Protein AF-T1A7P8-F1 (afdb_monomer_lite)

Structure (mmCIF, N/CA/C/O backbone):
data_AF-T1A7P8-F1
#
_entry.id   AF-T1A7P8-F1
#
loop_
_atom_site.group_PDB
_atom_site.id
_atom_site.type_symbol
_atom_site.label_atom_id
_atom_site.label_alt_id
_atom_site.label_comp_id
_atom_site.label_asym_id
_atom_site.label_entity_id
_atom_site.label_seq_id
_atom_site.pdbx_PDB_ins_code
_atom_site.Cartn_x
_atom_site.Cartn_y
_atom_site.Cartn_z
_atom_site.occupancy
_atom_site.B_iso_or_equiv
_atom_site.auth_seq_id
_atom_site.auth_comp_id
_atom_site.auth_asym_id
_atom_site.auth_atom_id
_atom_site.pdbx_PDB_model_num
ATOM 1 N N . MET A 1 1 ? -20.462 -2.048 5.268 1.00 59.62 1 MET A N 1
ATOM 2 C CA . MET A 1 1 ? -19.485 -2.173 4.171 1.00 59.62 1 MET A CA 1
ATOM 3 C C . MET A 1 1 ? -18.476 -1.069 4.380 1.00 59.62 1 MET A C 1
ATOM 5 O O . MET A 1 1 ? -18.884 0.083 4.313 1.00 59.62 1 MET A O 1
ATOM 9 N N . GLU A 1 2 ? -17.232 -1.398 4.714 1.00 76.19 2 GLU A N 1
ATOM 10 C CA . GLU A 1 2 ? -16.168 -0.388 4.777 1.00 76.19 2 GLU A CA 1
ATOM 11 C C . GLU A 1 2 ? -15.842 0.093 3.366 1.00 76.19 2 GLU A C 1
ATOM 13 O O . GLU A 1 2 ? -15.787 -0.690 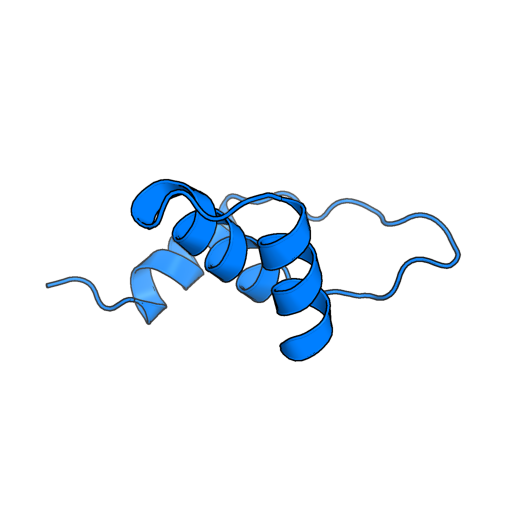2.412 1.00 76.19 2 GLU A O 1
ATOM 18 N N . THR A 1 3 ? -15.661 1.399 3.221 1.00 90.44 3 THR A N 1
ATOM 19 C CA . THR A 1 3 ? -15.263 1.987 1.943 1.00 90.44 3 THR A CA 1
ATOM 20 C C . THR A 1 3 ? -13.762 1.808 1.723 1.00 90.44 3 THR A C 1
ATOM 22 O O . THR A 1 3 ? -12.979 1.803 2.671 1.00 90.44 3 THR A O 1
ATOM 25 N N . ILE A 1 4 ? -13.322 1.754 0.459 1.00 85.56 4 ILE A N 1
ATOM 26 C CA . ILE A 1 4 ? -11.884 1.734 0.111 1.00 85.56 4 ILE A CA 1
ATOM 27 C C . ILE A 1 4 ? -11.137 2.880 0.812 1.00 85.56 4 ILE A C 1
ATOM 29 O O . ILE A 1 4 ? -10.001 2.719 1.251 1.00 85.56 4 ILE A O 1
ATOM 33 N N . ARG A 1 5 ? -11.795 4.033 0.966 1.00 87.94 5 ARG A N 1
ATOM 34 C CA . ARG A 1 5 ? -11.243 5.198 1.657 1.00 87.94 5 ARG A CA 1
ATOM 35 C C . ARG A 1 5 ? -10.979 4.938 3.142 1.00 87.94 5 ARG A C 1
ATOM 37 O O . ARG A 1 5 ? -9.928 5.337 3.630 1.00 87.94 5 ARG A O 1
ATOM 44 N N . GLU A 1 6 ? -11.899 4.289 3.852 1.00 92.56 6 GLU A N 1
ATOM 45 C CA . GLU A 1 6 ? -11.706 3.933 5.266 1.00 92.56 6 GLU A CA 1
ATOM 46 C C . GLU A 1 6 ? -10.553 2.949 5.436 1.00 92.56 6 GLU A C 1
ATOM 48 O O . GLU A 1 6 ? -9.671 3.191 6.257 1.00 92.56 6 GLU A O 1
ATOM 53 N N . VAL A 1 7 ? -10.501 1.910 4.599 1.00 90.94 7 VAL A N 1
ATOM 54 C CA . VAL A 1 7 ? -9.419 0.915 4.631 1.00 90.94 7 VAL A CA 1
ATOM 55 C C . VAL A 1 7 ? -8.059 1.580 4.406 1.00 90.94 7 VAL A C 1
ATOM 57 O O . VAL A 1 7 ? -7.119 1.338 5.163 1.00 90.94 7 VAL A O 1
ATOM 60 N N . VAL A 1 8 ? -7.954 2.467 3.409 1.00 90.56 8 VAL A N 1
ATOM 61 C CA . VAL A 1 8 ? -6.713 3.207 3.131 1.00 90.56 8 VAL A CA 1
ATOM 62 C C . VAL A 1 8 ? -6.331 4.114 4.299 1.00 90.56 8 VAL A C 1
ATOM 64 O O . VAL A 1 8 ? -5.157 4.156 4.658 1.00 90.56 8 VAL A O 1
ATOM 67 N N . ASN A 1 9 ? -7.281 4.818 4.916 1.00 92.00 9 ASN A N 1
ATOM 68 C CA . ASN A 1 9 ? -6.994 5.699 6.051 1.00 92.00 9 ASN A CA 1
ATOM 69 C C . ASN A 1 9 ? -6.482 4.918 7.269 1.00 92.00 9 ASN A C 1
ATOM 71 O O . ASN A 1 9 ? -5.482 5.315 7.868 1.00 92.00 9 ASN A O 1
ATOM 75 N N . ILE A 1 10 ? -7.129 3.797 7.603 1.00 92.94 10 ILE A N 1
ATOM 76 C CA . ILE A 1 10 ? -6.712 2.929 8.711 1.00 92.94 10 ILE A CA 1
ATOM 77 C C . ILE A 1 10 ? -5.304 2.400 8.438 1.00 92.94 10 ILE A C 1
ATOM 79 O O . ILE A 1 10 ? -4.404 2.605 9.248 1.00 92.94 10 ILE A O 1
ATOM 83 N N . ALA A 1 11 ? -5.076 1.799 7.269 1.00 89.62 11 ALA A N 1
ATOM 84 C CA . ALA A 1 11 ? -3.769 1.259 6.911 1.00 89.62 11 ALA A CA 1
ATOM 85 C C . ALA A 1 11 ? -2.675 2.340 6.837 1.00 89.62 11 ALA A C 1
ATOM 87 O O . ALA A 1 11 ? -1.558 2.093 7.278 1.00 89.62 11 ALA A O 1
ATOM 88 N N . SER A 1 12 ? -2.989 3.553 6.372 1.00 90.19 12 SER A N 1
ATOM 89 C CA . SER A 1 12 ? -2.022 4.663 6.330 1.00 90.19 12 SER A CA 1
ATOM 90 C C . SER A 1 12 ? -1.540 5.061 7.720 1.00 90.19 12 SER A C 1
ATOM 92 O O . SER A 1 12 ? -0.371 5.391 7.874 1.00 90.19 12 SER A O 1
ATOM 94 N N . SER A 1 13 ? -2.406 4.986 8.736 1.00 89.62 13 SER A N 1
ATOM 95 C CA . SER A 1 13 ? -2.024 5.292 10.122 1.00 89.62 13 SER A CA 1
ATOM 96 C C . SER A 1 13 ? -1.079 4.256 10.745 1.00 89.62 13 SER A C 1
ATOM 98 O O . SER A 1 13 ? -0.407 4.551 11.729 1.00 89.62 13 SER A O 1
ATOM 100 N N . LEU A 1 14 ? -1.015 3.052 10.166 1.00 88.38 14 LEU A N 1
ATOM 101 C CA . LEU A 1 14 ? -0.168 1.952 10.631 1.00 88.38 14 LEU A CA 1
ATOM 102 C C . LEU A 1 14 ? 1.208 1.932 9.955 1.00 88.38 14 LEU A C 1
ATOM 104 O O . LEU A 1 14 ? 2.116 1.261 10.444 1.00 88.38 14 LEU A O 1
ATOM 108 N N . VAL A 1 15 ? 1.368 2.631 8.829 1.00 84.50 15 VAL A N 1
ATOM 109 C CA . VAL A 1 15 ? 2.640 2.691 8.109 1.00 84.50 15 VAL A CA 1
ATOM 110 C C . VAL A 1 15 ? 3.518 3.770 8.748 1.00 84.50 15 VAL A C 1
ATOM 112 O O . VAL A 1 15 ? 3.124 4.937 8.774 1.00 84.50 15 VAL A O 1
ATOM 115 N N . PRO A 1 16 ? 4.711 3.419 9.260 1.00 80.44 16 PRO A N 1
ATOM 116 C CA . PRO A 1 16 ? 5.610 4.401 9.845 1.00 80.44 16 PRO A CA 1
ATOM 117 C C . PRO A 1 16 ? 6.103 5.382 8.776 1.00 80.44 16 PRO A C 1
ATOM 119 O O . PRO A 1 16 ? 6.458 4.984 7.665 1.00 80.44 16 PRO A O 1
ATOM 122 N N . GLU A 1 17 ? 6.174 6.667 9.125 1.00 73.12 17 GLU A N 1
ATOM 123 C CA . GLU A 1 17 ? 6.828 7.658 8.272 1.00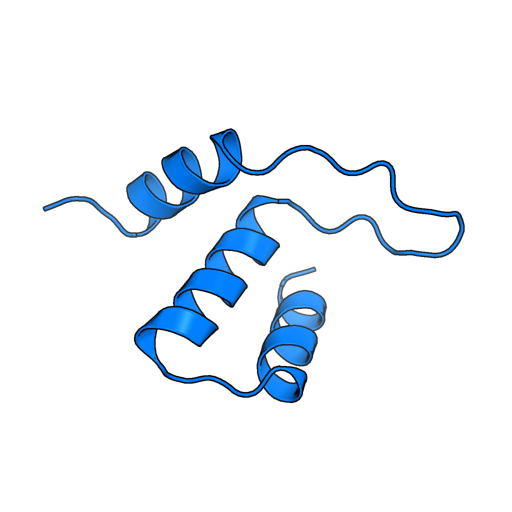 73.12 17 GLU A CA 1
ATOM 124 C C . GLU A 1 17 ? 8.338 7.399 8.246 1.00 73.12 17 GLU A C 1
ATOM 126 O O . GLU A 1 17 ? 9.076 7.697 9.188 1.00 73.12 17 GLU A O 1
ATOM 131 N N . GLU A 1 18 ? 8.810 6.810 7.152 1.00 71.75 18 GLU A N 1
ATOM 132 C CA . GLU A 1 18 ? 10.229 6.554 6.953 1.00 71.75 18 GLU A CA 1
ATOM 133 C C . GLU A 1 18 ? 10.932 7.836 6.481 1.00 71.75 18 GLU A C 1
ATOM 135 O O . GLU A 1 18 ? 10.540 8.452 5.484 1.00 71.75 18 GLU A O 1
ATOM 140 N N . LYS A 1 19 ? 12.001 8.248 7.180 1.00 66.31 19 LYS A N 1
ATOM 141 C CA . LYS A 1 19 ? 12.844 9.373 6.750 1.00 66.31 19 LYS A CA 1
ATOM 142 C C . LYS A 1 19 ? 13.526 9.005 5.437 1.00 66.31 19 LYS A C 1
ATOM 144 O O . LYS A 1 19 ? 14.488 8.239 5.413 1.00 66.31 19 LYS A O 1
ATOM 149 N N . ARG A 1 20 ? 13.024 9.554 4.333 1.00 70.56 20 ARG A N 1
ATOM 150 C CA . ARG A 1 20 ? 13.566 9.273 3.004 1.00 70.56 20 ARG A CA 1
ATOM 151 C C . ARG A 1 20 ? 14.911 9.964 2.820 1.00 70.56 20 ARG A C 1
ATOM 153 O O . ARG A 1 20 ? 15.081 11.128 3.173 1.00 70.56 20 ARG A O 1
ATOM 160 N N . GLY A 1 21 ? 15.871 9.220 2.273 1.00 77.06 21 GLY A N 1
ATOM 161 C CA . GLY A 1 21 ? 17.193 9.742 1.935 1.00 77.06 21 GLY A CA 1
ATOM 162 C C . GLY A 1 21 ? 17.127 10.849 0.879 1.00 77.06 21 GLY A C 1
ATOM 163 O O . GLY A 1 21 ? 16.177 10.924 0.095 1.00 77.06 21 GLY A O 1
ATOM 164 N N . ALA A 1 22 ? 18.160 11.693 0.852 1.00 77.00 22 ALA A N 1
ATOM 165 C CA . ALA A 1 22 ? 18.281 12.782 -0.112 1.00 77.00 22 ALA A CA 1
ATOM 166 C C . ALA A 1 22 ? 18.123 12.272 -1.558 1.00 77.00 22 ALA A C 1
ATOM 168 O O . ALA A 1 22 ? 18.724 11.269 -1.941 1.00 77.00 22 ALA A O 1
ATOM 169 N N . GLY A 1 23 ? 17.299 12.962 -2.352 1.00 79.44 23 GLY A N 1
ATOM 170 C CA . GLY A 1 23 ? 17.055 12.636 -3.763 1.00 79.44 23 GLY A CA 1
ATOM 171 C C . GLY A 1 23 ? 15.883 11.688 -4.039 1.00 79.44 23 GLY A C 1
ATOM 172 O O . GLY A 1 23 ? 15.572 11.462 -5.205 1.00 79.44 23 GLY A O 1
ATOM 173 N N . ARG A 1 24 ? 15.197 11.157 -3.015 1.00 75.00 24 ARG A N 1
ATOM 174 C CA . ARG A 1 24 ? 13.913 10.462 -3.212 1.00 75.00 24 ARG A CA 1
ATOM 175 C C . ARG A 1 24 ? 12.747 11.455 -3.145 1.00 75.00 24 ARG A C 1
ATOM 177 O O . ARG A 1 24 ? 12.676 12.197 -2.164 1.00 75.00 24 ARG A O 1
ATOM 184 N N . PRO A 1 25 ? 11.822 11.448 -4.123 1.00 74.88 25 PRO A N 1
ATOM 185 C CA . PRO A 1 25 ? 10.596 12.229 -4.045 1.00 74.88 25 PRO A CA 1
ATOM 186 C C . PRO A 1 25 ? 9.806 11.928 -2.768 1.00 74.88 25 PRO A C 1
ATOM 188 O O . PRO A 1 25 ? 9.808 10.800 -2.245 1.00 74.88 25 PRO A O 1
ATOM 191 N N . SER A 1 26 ? 9.128 12.954 -2.263 1.00 80.69 26 SER A N 1
ATOM 192 C CA . SER A 1 26 ? 8.133 12.777 -1.212 1.00 80.69 26 SER A CA 1
ATOM 193 C C . SER A 1 26 ? 6.911 12.107 -1.832 1.00 80.69 26 SER A C 1
ATOM 195 O O . SER A 1 26 ? 6.298 12.686 -2.718 1.00 80.69 26 SER A O 1
ATOM 197 N N . VAL A 1 27 ? 6.569 10.897 -1.383 1.00 83.19 27 VAL A N 1
ATOM 198 C CA . VAL A 1 27 ? 5.366 10.177 -1.836 1.00 83.19 27 VAL A CA 1
ATOM 199 C C . VAL A 1 27 ? 4.458 9.991 -0.628 1.00 83.19 27 VAL A C 1
ATOM 201 O O . VAL A 1 27 ? 4.939 9.449 0.377 1.00 83.19 27 VAL A O 1
ATOM 204 N N . PRO A 1 28 ? 3.181 10.389 -0.707 1.00 87.12 28 PRO A N 1
ATOM 205 C CA . PRO A 1 28 ? 2.234 10.213 0.382 1.00 87.12 28 PRO A CA 1
ATOM 206 C C . PRO A 1 28 ? 2.091 8.747 0.808 1.00 87.12 28 PRO A C 1
ATOM 208 O O . PRO A 1 28 ? 2.014 7.831 -0.013 1.00 87.12 28 PRO A O 1
ATOM 211 N N . THR A 1 29 ? 1.987 8.519 2.116 1.00 89.25 29 THR A N 1
ATOM 212 C CA . THR A 1 29 ? 1.767 7.182 2.693 1.00 89.25 29 THR A CA 1
ATOM 213 C C . THR A 1 29 ? 0.492 6.522 2.160 1.00 89.25 29 THR A C 1
ATOM 215 O O . THR A 1 29 ? 0.459 5.312 1.945 1.00 89.25 29 THR A O 1
ATOM 218 N N . SER A 1 30 ? -0.545 7.313 1.878 1.00 89.88 30 SER A N 1
ATOM 219 C CA . SER A 1 30 ? -1.804 6.811 1.326 1.00 89.88 30 SER A CA 1
ATOM 220 C C . SER A 1 30 ? -1.643 6.205 -0.069 1.00 89.88 30 SER A C 1
ATOM 222 O O . SER A 1 30 ? -2.326 5.230 -0.380 1.00 89.88 30 SER A O 1
ATOM 224 N N . ASP A 1 31 ? -0.725 6.712 -0.892 1.00 89.25 31 ASP A N 1
ATOM 225 C CA . ASP A 1 31 ? -0.464 6.164 -2.226 1.00 89.25 31 ASP A CA 1
ATOM 226 C C . ASP A 1 31 ? 0.331 4.862 -2.152 1.00 89.25 31 ASP A C 1
ATOM 228 O O . ASP A 1 31 ? 0.022 3.910 -2.869 1.00 89.25 31 ASP A O 1
ATOM 232 N N . ILE A 1 32 ? 1.254 4.758 -1.190 1.00 88.75 32 ILE A N 1
ATOM 233 C CA . ILE A 1 32 ? 1.919 3.491 -0.853 1.00 88.75 32 ILE A CA 1
ATOM 234 C C . ILE A 1 32 ? 0.892 2.438 -0.456 1.00 88.75 32 ILE A C 1
ATOM 236 O O . ILE A 1 32 ? 0.891 1.339 -1.007 1.00 88.75 32 ILE A O 1
ATOM 240 N N . VAL A 1 33 ? -0.023 2.777 0.449 1.00 92.00 33 VAL A N 1
ATOM 241 C CA . VAL A 1 33 ? -1.063 1.853 0.913 1.00 92.00 33 VAL A CA 1
ATOM 242 C C . VAL A 1 33 ? -1.970 1.407 -0.231 1.00 92.00 33 VAL A C 1
ATOM 244 O O . VAL A 1 33 ? -2.234 0.212 -0.362 1.00 92.00 33 VAL A O 1
ATOM 247 N N . LYS A 1 34 ? -2.416 2.327 -1.096 1.00 90.81 34 LYS A N 1
ATOM 248 C CA . LYS A 1 34 ? -3.218 1.976 -2.281 1.00 90.81 34 LYS A CA 1
ATOM 249 C C . LYS A 1 34 ? -2.487 0.965 -3.163 1.00 90.81 34 LYS A C 1
ATOM 251 O O . LYS A 1 34 ? -3.081 -0.031 -3.570 1.00 90.81 34 LYS A O 1
ATOM 256 N N . VAL A 1 35 ? -1.203 1.194 -3.428 1.00 91.19 35 VAL A N 1
ATOM 257 C CA . VAL A 1 35 ? -0.387 0.320 -4.277 1.00 91.19 35 VAL A CA 1
ATOM 258 C C . VAL A 1 35 ? -0.146 -1.039 -3.617 1.00 91.19 35 VAL A C 1
ATOM 260 O O . VAL A 1 35 ? -0.327 -2.064 -4.271 1.00 91.19 35 VAL A O 1
ATOM 263 N N . MET A 1 36 ? 0.162 -1.080 -2.319 1.00 90.38 36 MET A N 1
ATOM 264 C CA . MET A 1 36 ? 0.318 -2.337 -1.577 1.00 90.38 36 MET A CA 1
ATOM 265 C C . MET A 1 36 ? -0.970 -3.165 -1.581 1.00 90.38 36 MET A C 1
ATOM 267 O O . MET A 1 36 ? -0.922 -4.376 -1.792 1.00 90.38 36 MET A O 1
ATOM 271 N N . LEU A 1 37 ? -2.130 -2.522 -1.412 1.00 90.75 37 LEU A N 1
ATOM 272 C CA . LEU A 1 37 ? -3.425 -3.192 -1.531 1.00 90.75 37 LEU A CA 1
ATOM 273 C C . LEU A 1 37 ? -3.625 -3.745 -2.947 1.00 90.75 37 LEU A C 1
ATOM 275 O O . LEU A 1 37 ? -4.054 -4.887 -3.098 1.00 90.75 37 LEU A O 1
ATOM 279 N N . MET A 1 38 ? -3.260 -2.992 -3.989 1.00 88.31 38 MET A N 1
ATOM 280 C CA . MET A 1 38 ? -3.342 -3.499 -5.360 1.00 88.31 38 MET A CA 1
ATOM 281 C C . MET A 1 38 ? -2.440 -4.718 -5.590 1.00 88.31 38 MET A C 1
ATOM 283 O O . MET A 1 38 ? -2.859 -5.684 -6.226 1.00 88.31 38 MET A O 1
ATOM 287 N N . GLN A 1 39 ? -1.222 -4.710 -5.046 1.00 90.69 39 GLN A N 1
ATOM 288 C CA . GLN A 1 39 ? -0.314 -5.856 -5.114 1.00 90.69 39 GLN A CA 1
ATOM 289 C C . GLN A 1 39 ? -0.876 -7.077 -4.387 1.00 90.69 39 GLN A C 1
ATOM 291 O O . GLN A 1 39 ? -0.871 -8.168 -4.953 1.00 90.69 39 GLN A O 1
ATOM 296 N N . ALA A 1 40 ? -1.394 -6.889 -3.172 1.00 89.94 40 ALA A N 1
ATOM 297 C CA . ALA A 1 40 ? -1.912 -7.970 -2.343 1.00 89.94 40 ALA A CA 1
ATOM 298 C C . ALA A 1 40 ? -3.174 -8.617 -2.934 1.00 89.94 40 ALA A C 1
ATOM 300 O O . ALA A 1 40 ? -3.290 -9.840 -2.929 1.00 89.94 40 ALA A O 1
ATOM 301 N N . TYR A 1 41 ? -4.103 -7.814 -3.460 1.00 89.31 41 TYR A N 1
ATOM 302 C CA . TYR A 1 41 ? -5.397 -8.315 -3.933 1.00 89.31 41 TYR A CA 1
ATOM 303 C C . TYR A 1 41 ? -5.419 -8.694 -5.416 1.00 89.31 41 TYR A C 1
ATOM 305 O O . TYR A 1 41 ? -6.146 -9.611 -5.787 1.00 89.31 41 TYR A O 1
ATOM 313 N N . PHE A 1 42 ? -4.628 -8.033 -6.266 1.00 88.56 42 PHE A N 1
ATOM 314 C CA . PHE A 1 42 ? -4.606 -8.304 -7.710 1.00 88.56 42 PHE A CA 1
ATOM 315 C C . PHE A 1 42 ? -3.326 -9.008 -8.178 1.00 88.56 42 PHE A C 1
ATOM 317 O O . PHE A 1 42 ? -3.148 -9.210 -9.378 1.00 88.56 42 PHE A O 1
ATOM 324 N N . GLY A 1 43 ? -2.423 -9.374 -7.260 1.00 89.19 43 GLY A N 1
ATOM 325 C CA . GLY A 1 43 ? -1.165 -10.048 -7.597 1.00 89.19 43 GLY A CA 1
ATOM 326 C C . GLY A 1 43 ? -0.249 -9.193 -8.476 1.00 89.19 43 GLY A C 1
ATOM 327 O O . GLY A 1 43 ? 0.487 -9.717 -9.313 1.00 89.19 43 GLY A O 1
ATOM 328 N N . MET A 1 44 ? -0.332 -7.867 -8.343 1.00 90.12 44 MET A N 1
ATOM 329 C CA . MET A 1 44 ? 0.361 -6.946 -9.234 1.00 90.12 44 MET A CA 1
ATOM 330 C C . MET A 1 44 ? 1.892 -7.054 -9.081 1.00 90.12 44 MET A C 1
ATOM 332 O O . MET A 1 44 ? 2.404 -6.941 -7.963 1.00 90.12 44 MET A O 1
ATOM 336 N N . PRO A 1 45 ? 2.654 -7.199 -10.185 1.00 91.06 45 PRO A N 1
ATOM 337 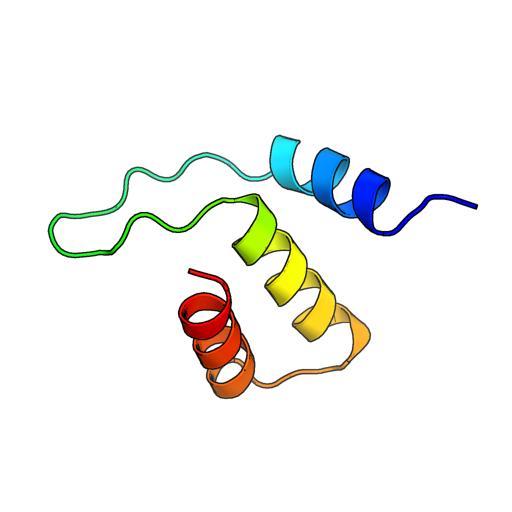C CA . PRO A 1 45 ? 4.112 -7.239 -10.124 1.00 91.06 45 PRO A CA 1
ATOM 338 C C . PRO A 1 45 ? 4.708 -5.943 -9.561 1.00 91.06 45 PRO A C 1
ATOM 340 O O . PRO A 1 45 ? 4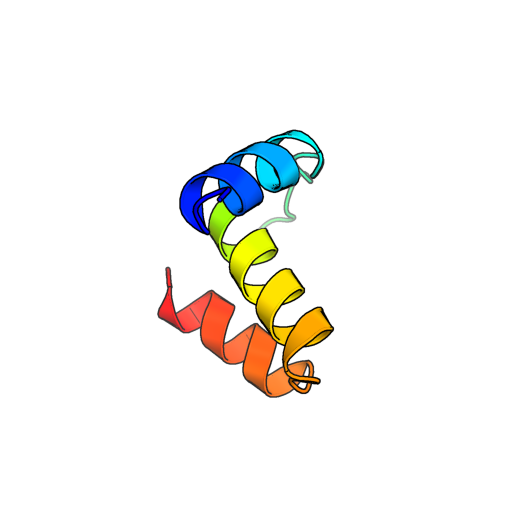.236 -4.852 -9.885 1.00 91.06 45 PRO A O 1
ATOM 343 N N . ASN A 1 46 ? 5.818 -6.044 -8.819 1.00 88.81 46 ASN A N 1
ATOM 344 C CA . ASN A 1 46 ? 6.498 -4.892 -8.201 1.00 88.81 46 ASN A CA 1
ATOM 345 C C . ASN A 1 46 ? 6.805 -3.755 -9.186 1.00 88.81 46 ASN A C 1
ATOM 347 O O . ASN A 1 46 ? 6.640 -2.591 -8.846 1.00 88.81 46 ASN A O 1
ATOM 351 N N . ARG A 1 47 ? 7.196 -4.077 -10.427 1.00 89.00 47 ARG A N 1
ATOM 352 C CA . ARG A 1 47 ? 7.463 -3.067 -11.466 1.00 89.00 47 ARG A CA 1
ATOM 353 C C . ARG A 1 47 ? 6.216 -2.253 -11.823 1.00 89.00 47 ARG A C 1
ATOM 355 O O . ARG A 1 47 ? 6.313 -1.058 -12.078 1.00 89.00 47 ARG A O 1
ATOM 362 N N . VAL A 1 48 ? 5.059 -2.904 -11.885 1.00 88.75 48 VAL A N 1
ATOM 363 C CA . VAL A 1 48 ? 3.794 -2.243 -12.222 1.00 88.75 48 VAL A CA 1
ATOM 364 C C . VAL A 1 48 ? 3.343 -1.377 -11.043 1.00 88.75 48 VAL A C 1
ATOM 366 O O . VAL A 1 48 ? 2.993 -0.218 -11.235 1.00 88.75 48 VAL A O 1
ATOM 369 N N . ALA A 1 49 ? 3.452 -1.905 -9.823 1.00 87.62 49 ALA A N 1
ATOM 370 C CA . ALA A 1 49 ? 3.188 -1.185 -8.580 1.00 87.62 49 ALA A CA 1
ATOM 371 C C . ALA A 1 49 ? 4.054 0.081 -8.424 1.00 87.62 49 ALA A C 1
ATOM 373 O O . ALA A 1 49 ? 3.545 1.153 -8.105 1.00 87.62 49 ALA A O 1
ATOM 374 N N . GLU A 1 50 ? 5.351 -0.012 -8.728 1.00 86.56 50 GLU A N 1
ATOM 375 C CA . GLU A 1 50 ? 6.257 1.141 -8.743 1.00 86.56 50 GLU A CA 1
ATOM 376 C C . GLU A 1 50 ? 5.835 2.192 -9.783 1.00 86.56 50 GLU A C 1
ATOM 378 O O . GLU A 1 50 ? 5.906 3.391 -9.521 1.00 86.56 50 GLU A O 1
ATOM 383 N N . GLY A 1 51 ? 5.345 1.757 -10.948 1.00 87.50 51 GLY A N 1
ATOM 384 C CA . GLY A 1 51 ? 4.772 2.652 -11.952 1.00 87.50 51 GLY A CA 1
ATOM 385 C C . GLY A 1 51 ? 3.560 3.425 -11.427 1.00 87.50 51 GLY A C 1
ATOM 386 O O . GLY A 1 51 ? 3.462 4.626 -11.659 1.00 87.50 51 GLY A O 1
ATOM 387 N N . PHE A 1 52 ? 2.679 2.769 -10.665 1.00 84.06 52 PHE A N 1
ATOM 388 C CA . PHE A 1 52 ? 1.529 3.427 -10.041 1.00 84.06 52 PHE A CA 1
ATOM 389 C C . PHE A 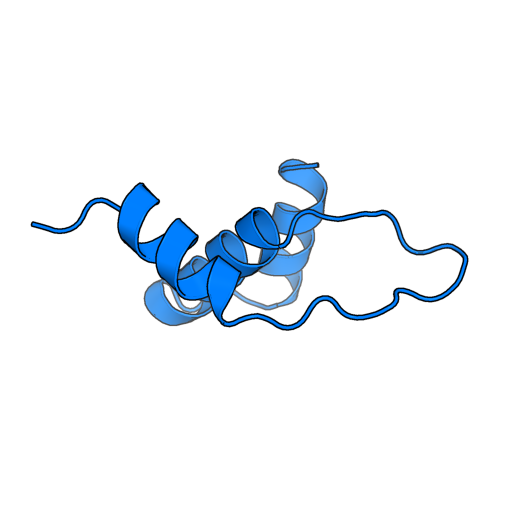1 52 ? 1.931 4.460 -8.992 1.00 84.06 52 PHE A C 1
ATOM 391 O O . PHE A 1 52 ? 1.338 5.533 -8.965 1.00 84.06 52 PHE A O 1
ATOM 398 N N . LEU A 1 53 ? 2.966 4.194 -8.189 1.00 84.31 53 LEU A N 1
ATOM 399 C CA . LEU A 1 53 ? 3.487 5.189 -7.243 1.00 84.31 53 LEU A CA 1
ATOM 400 C C . LEU A 1 53 ? 3.923 6.484 -7.933 1.00 84.31 53 LEU A C 1
ATOM 402 O O . LEU A 1 53 ? 3.720 7.550 -7.374 1.00 84.31 53 LEU A O 1
ATOM 406 N N . ARG A 1 54 ? 4.483 6.398 -9.145 1.00 80.94 54 ARG A N 1
ATOM 407 C CA . ARG A 1 54 ? 4.898 7.572 -9.933 1.00 80.94 54 ARG A CA 1
ATOM 408 C C . ARG A 1 54 ? 3.740 8.255 -10.664 1.00 80.94 54 ARG A C 1
ATOM 410 O O . ARG A 1 54 ? 3.876 9.399 -11.070 1.00 80.94 54 ARG A O 1
ATOM 417 N N . LEU A 1 55 ? 2.640 7.539 -10.902 1.00 72.75 55 LEU A N 1
ATOM 418 C CA . LEU A 1 55 ? 1.467 8.056 -11.616 1.00 72.75 55 LEU A CA 1
ATOM 419 C C . LEU A 1 55 ? 0.496 8.798 -10.686 1.00 72.75 55 LEU A C 1
ATOM 421 O O . LEU A 1 55 ? -0.270 9.634 -11.151 1.00 72.75 55 LEU A O 1
ATOM 425 N N . PHE A 1 56 ? 0.493 8.444 -9.399 1.00 65.56 56 PHE A N 1
ATOM 426 C CA . PHE A 1 56 ? -0.346 9.062 -8.371 1.00 65.56 56 PHE A CA 1
ATOM 427 C C . PHE A 1 56 ? 0.352 10.205 -7.607 1.00 65.56 56 PHE A C 1
ATOM 429 O O . PHE A 1 56 ? -0.263 10.735 -6.684 1.00 65.56 56 PHE A O 1
ATOM 436 N N . GLU A 1 57 ? 1.589 10.572 -7.982 1.00 57.09 57 GLU A N 1
ATOM 437 C CA . GLU A 1 57 ? 2.272 11.796 -7.508 1.00 57.09 57 GLU A CA 1
ATOM 438 C C . GLU A 1 57 ? 1.549 13.084 -7.936 1.00 57.09 57 GLU A C 1
ATOM 440 O O . GLU A 1 57 ? 1.028 13.143 -9.076 1.00 57.09 57 GLU A O 1
#

Secondary structure (DSSP, 8-state):
---HHHHHHHHHHHS----PPTTPPP--HHHHHHHHHHHHHH---HHHHHHHHHH--

Radius of gyration: 11.97 Å; chains: 1; bounding box: 38×23×23 Å

Sequence (57 aa):
METIREVVNIASSLVPEEKRGAGRPSVPTSDIVKVMLMQAYFGMPNRVAEG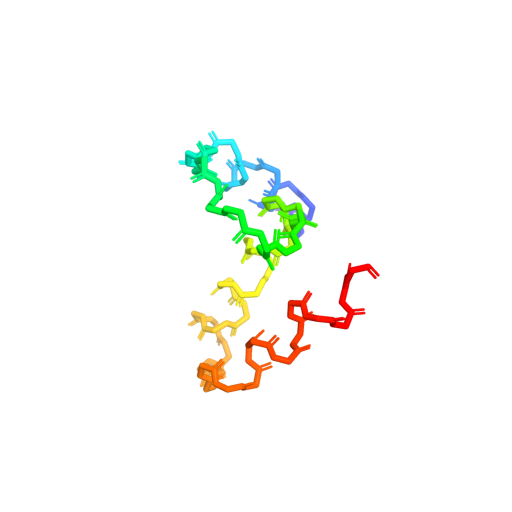FLRLFE

Organism: NCBI:txid410659

Foldseek 3Di:
DDDPVNVLVVVLVVDDDDDDDPPDDDFRSSQVSVLVVCCVPVVDDPVVSVVSSVVVD

pLDDT: mean 84.21, std 8.53, range [57.09, 92.94]